Protein AF-A0A917MG28-F1 (afdb_monomer_lite)

Structure (mmCIF, N/CA/C/O backbone):
data_AF-A0A917MG28-F1
#
_entry.id   AF-A0A917MG28-F1
#
loop_
_atom_site.group_PDB
_atom_site.id
_atom_site.type_symbol
_atom_site.label_atom_id
_atom_site.label_alt_id
_atom_site.label_comp_id
_atom_site.label_asym_id
_atom_site.label_entity_id
_atom_site.label_seq_id
_atom_site.pdbx_PDB_ins_code
_atom_site.Cartn_x
_atom_site.Cartn_y
_atom_site.Cartn_z
_atom_site.occupancy
_atom_site.B_iso_or_equiv
_atom_site.auth_seq_id
_atom_site.auth_comp_id
_atom_site.auth_asym_id
_atom_site.auth_atom_id
_atom_site.pdbx_PDB_model_num
ATOM 1 N N . MET A 1 1 ? 17.368 -3.250 -15.453 1.00 56.84 1 MET A N 1
ATOM 2 C CA . MET A 1 1 ? 16.530 -2.419 -14.570 1.00 56.84 1 MET A CA 1
ATOM 3 C C . MET A 1 1 ? 16.954 -2.750 -13.155 1.00 56.84 1 MET A C 1
ATOM 5 O O . MET A 1 1 ? 17.203 -3.921 -12.908 1.00 56.84 1 MET A O 1
ATOM 9 N N . ASP A 1 2 ? 17.129 -1.756 -12.287 1.00 73.19 2 ASP A N 1
ATOM 10 C CA . ASP A 1 2 ? 17.394 -2.004 -10.865 1.00 73.19 2 ASP A CA 1
ATOM 11 C C . ASP A 1 2 ? 16.095 -2.502 -10.222 1.00 73.19 2 ASP A C 1
ATOM 13 O O . ASP A 1 2 ? 15.217 -1.698 -9.904 1.00 73.19 2 ASP A O 1
ATOM 17 N N . GLU A 1 3 ? 15.953 -3.820 -10.064 1.00 71.00 3 GLU A N 1
ATOM 18 C CA . GLU A 1 3 ? 14.827 -4.445 -9.346 1.00 71.00 3 GLU A CA 1
ATOM 19 C C . GLU A 1 3 ? 14.667 -3.836 -7.940 1.00 71.00 3 GLU A C 1
ATOM 21 O O . GLU A 1 3 ? 13.553 -3.625 -7.455 1.00 71.00 3 GLU A O 1
ATOM 26 N N . ASP A 1 4 ? 15.779 -3.427 -7.325 1.00 78.06 4 ASP A N 1
ATOM 27 C CA . ASP A 1 4 ? 15.798 -2.737 -6.037 1.00 78.06 4 ASP A CA 1
ATOM 28 C C . ASP A 1 4 ? 15.163 -1.337 -6.088 1.00 78.06 4 ASP A C 1
ATOM 30 O O . ASP A 1 4 ? 14.507 -0.909 -5.131 1.00 78.06 4 ASP A O 1
ATOM 34 N N . ALA A 1 5 ? 15.307 -0.608 -7.200 1.00 82.62 5 ALA A N 1
ATOM 35 C CA . ALA A 1 5 ? 14.722 0.724 -7.360 1.00 82.62 5 ALA A CA 1
ATOM 36 C C . ALA A 1 5 ? 13.202 0.648 -7.548 1.00 82.62 5 ALA A C 1
ATOM 38 O O . ALA A 1 5 ? 12.459 1.454 -6.976 1.00 82.62 5 ALA A O 1
ATOM 39 N N . GLU A 1 6 ? 12.736 -0.343 -8.306 1.00 83.75 6 GLU A N 1
ATOM 40 C CA . GLU A 1 6 ? 11.315 -0.629 -8.481 1.00 83.75 6 GLU A CA 1
ATOM 41 C C . GLU A 1 6 ? 10.677 -1.062 -7.161 1.00 83.75 6 GLU A C 1
ATOM 43 O O . GLU A 1 6 ? 9.701 -0.453 -6.718 1.00 83.75 6 GLU A O 1
ATOM 48 N N . ARG A 1 7 ? 11.295 -2.009 -6.449 1.00 85.25 7 ARG A N 1
ATOM 49 C CA . ARG A 1 7 ? 10.812 -2.457 -5.138 1.00 85.25 7 ARG A CA 1
ATOM 50 C C . ARG A 1 7 ? 10.773 -1.324 -4.113 1.00 85.25 7 ARG A C 1
ATOM 52 O O . ARG A 1 7 ? 9.804 -1.195 -3.364 1.00 85.25 7 ARG A O 1
ATOM 59 N N . THR A 1 8 ? 11.778 -0.447 -4.121 1.00 89.25 8 THR A N 1
ATOM 60 C CA . THR A 1 8 ? 11.807 0.764 -3.283 1.00 89.25 8 THR A CA 1
ATOM 61 C C . THR A 1 8 ? 10.654 1.712 -3.618 1.00 89.25 8 THR A C 1
ATOM 63 O O . THR A 1 8 ? 10.030 2.277 -2.715 1.00 89.25 8 THR A O 1
ATOM 66 N N . ARG A 1 9 ? 10.345 1.897 -4.907 1.00 90.19 9 ARG A N 1
ATOM 67 C CA . ARG A 1 9 ? 9.223 2.734 -5.352 1.00 90.19 9 ARG A CA 1
ATOM 68 C C . ARG A 1 9 ? 7.884 2.134 -4.920 1.00 90.19 9 ARG A C 1
ATOM 70 O O . ARG A 1 9 ? 7.086 2.851 -4.321 1.00 90.19 9 ARG A O 1
ATOM 77 N N . ILE A 1 10 ? 7.664 0.843 -5.169 1.00 90.12 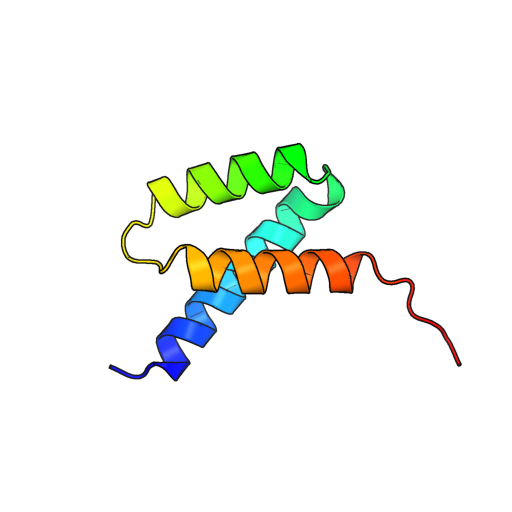10 ILE A N 1
ATOM 78 C CA . ILE A 1 10 ? 6.448 0.117 -4.769 1.00 90.12 10 ILE A CA 1
ATOM 79 C C . ILE A 1 10 ? 6.258 0.202 -3.251 1.00 90.12 10 ILE A C 1
ATOM 81 O O . ILE A 1 10 ? 5.171 0.541 -2.789 1.00 90.12 10 ILE A O 1
ATOM 85 N N . SER A 1 11 ? 7.326 0.001 -2.474 1.00 90.81 11 SER A N 1
ATOM 86 C CA . SER A 1 11 ? 7.274 0.085 -1.013 1.00 90.81 11 SER A CA 1
ATOM 87 C C . SER A 1 11 ? 6.850 1.465 -0.507 1.00 90.81 11 SER A C 1
ATOM 89 O O . SER A 1 11 ? 5.981 1.559 0.360 1.00 90.81 11 SER A O 1
ATOM 91 N N . LYS A 1 12 ? 7.392 2.547 -1.084 1.00 92.19 12 LYS A N 1
ATOM 92 C CA . LYS A 1 12 ? 6.978 3.916 -0.733 1.00 92.19 12 LYS A CA 1
ATOM 93 C C . LYS A 1 12 ? 5.502 4.161 -1.034 1.00 92.19 12 LYS A C 1
ATOM 95 O O . LYS A 1 12 ? 4.789 4.686 -0.184 1.00 92.19 12 LYS A O 1
ATOM 100 N N . LEU A 1 13 ? 5.039 3.745 -2.211 1.00 92.81 13 LEU A N 1
ATOM 101 C CA . LEU A 1 13 ? 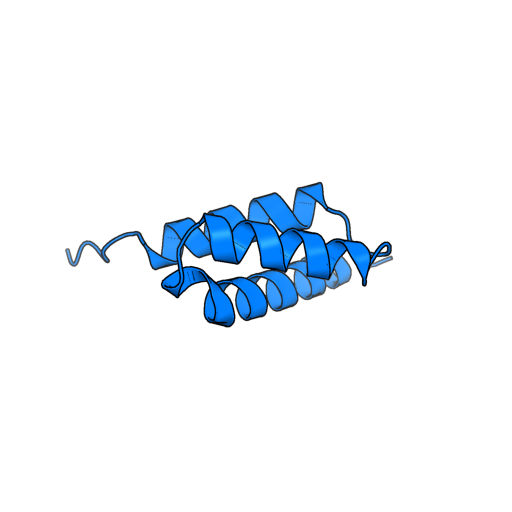3.647 3.920 -2.628 1.00 92.81 13 LEU A CA 1
ATOM 102 C C . LEU A 1 13 ? 2.683 3.126 -1.734 1.00 92.81 13 LEU A C 1
ATOM 104 O O . LEU A 1 13 ? 1.662 3.659 -1.299 1.00 92.81 13 LEU A O 1
ATOM 108 N N . ALA A 1 14 ? 3.031 1.881 -1.403 1.00 91.25 14 ALA A N 1
ATOM 109 C CA . ALA A 1 14 ? 2.263 1.057 -0.476 1.00 91.25 14 ALA A CA 1
ATOM 110 C C . ALA A 1 14 ? 2.208 1.690 0.925 1.00 91.25 14 ALA A C 1
ATOM 112 O O . ALA A 1 14 ? 1.134 1.769 1.523 1.00 91.25 14 ALA A O 1
ATOM 113 N N . ALA A 1 15 ? 3.328 2.221 1.427 1.00 91.00 15 ALA A N 1
ATOM 114 C CA . ALA A 1 15 ? 3.383 2.902 2.719 1.00 91.00 15 ALA A CA 1
ATOM 115 C C . ALA A 1 15 ? 2.515 4.161 2.774 1.00 91.00 15 ALA A C 1
ATOM 117 O O . ALA A 1 15 ? 1.785 4.351 3.747 1.00 91.00 15 ALA A O 1
ATOM 118 N N . GLU A 1 16 ? 2.541 4.995 1.736 1.00 92.38 16 GLU A N 1
ATOM 119 C CA . GLU A 1 16 ? 1.679 6.178 1.644 1.00 92.38 16 GLU A CA 1
ATOM 120 C C . GLU A 1 16 ? 0.195 5.795 1.637 1.00 92.38 16 GLU A C 1
ATOM 122 O O . GLU A 1 16 ? -0.620 6.406 2.337 1.00 92.38 16 GLU A O 1
ATOM 127 N N . LEU A 1 17 ? -0.160 4.751 0.886 1.00 90.81 17 LEU A N 1
ATOM 128 C CA . LEU A 1 17 ? -1.540 4.300 0.748 1.00 90.81 17 LEU A CA 1
ATOM 129 C C . LEU A 1 17 ? -2.065 3.676 2.052 1.00 90.81 17 LEU A C 1
ATOM 131 O O . LEU A 1 17 ? -3.149 4.037 2.519 1.00 90.81 17 LEU A O 1
ATOM 135 N N . VAL A 1 18 ? -1.272 2.822 2.705 1.00 89.75 18 VAL A N 1
ATOM 136 C CA . VAL A 1 18 ? -1.596 2.250 4.023 1.00 89.75 18 VAL A CA 1
ATOM 137 C C . VAL A 1 18 ? -1.644 3.331 5.104 1.00 89.75 18 VAL A C 1
ATOM 139 O O . VAL A 1 18 ? -2.529 3.297 5.956 1.00 89.75 18 VAL A O 1
ATOM 142 N N . ALA A 1 19 ? -0.754 4.325 5.078 1.00 89.06 19 ALA A N 1
ATOM 143 C CA . ALA A 1 19 ? -0.798 5.427 6.036 1.00 89.06 19 ALA A CA 1
ATOM 144 C C . ALA A 1 19 ? -2.066 6.280 5.886 1.00 89.06 19 ALA A C 1
ATOM 146 O O . ALA A 1 19 ? -2.606 6.742 6.890 1.00 89.06 19 ALA A O 1
ATOM 147 N N . LYS A 1 20 ? -2.547 6.467 4.651 1.00 89.69 20 LYS A N 1
ATOM 148 C CA . LYS A 1 20 ? -3.724 7.286 4.346 1.00 89.69 20 LYS A CA 1
ATOM 149 C C . LYS A 1 20 ? -5.050 6.573 4.611 1.00 89.69 20 LYS A C 1
ATOM 151 O O . LYS A 1 20 ? -5.990 7.212 5.076 1.00 89.69 20 LYS A O 1
ATOM 156 N N . PHE A 1 21 ? -5.142 5.279 4.305 1.00 89.06 21 PHE A N 1
ATOM 157 C CA . PHE A 1 21 ? -6.414 4.542 4.339 1.00 89.06 21 PHE A CA 1
ATOM 158 C C . PHE A 1 21 ? -6.447 3.383 5.340 1.00 89.06 21 PHE A C 1
ATOM 160 O O . PHE A 1 21 ? -7.525 2.888 5.655 1.00 89.06 21 PHE A O 1
ATOM 167 N N . GLY A 1 22 ? -5.306 2.964 5.892 1.00 79.56 22 GLY A N 1
ATOM 168 C CA . GLY A 1 22 ? -5.218 1.820 6.807 1.00 79.56 22 GLY A CA 1
ATOM 169 C C . GLY A 1 22 ? -5.946 2.012 8.142 1.00 79.56 22 GLY A C 1
ATOM 170 O O . GLY A 1 22 ? -6.310 1.033 8.791 1.00 79.56 22 GLY A O 1
ATOM 171 N N . GLU A 1 23 ? -6.224 3.250 8.554 1.00 83.31 23 GLU A N 1
ATOM 172 C CA . GLU A 1 23 ? -7.046 3.528 9.745 1.00 83.31 23 GLU A CA 1
ATOM 173 C C . GLU A 1 23 ? -8.552 3.422 9.473 1.00 83.31 23 GLU A C 1
ATOM 175 O O . GLU A 1 23 ? -9.328 3.191 10.397 1.00 83.31 23 GLU A O 1
ATOM 180 N N . LEU A 1 24 ? -8.965 3.512 8.205 1.00 84.62 24 LEU A N 1
ATOM 181 C CA . LEU A 1 24 ? -10.367 3.462 7.773 1.00 84.62 24 LEU A CA 1
ATOM 182 C C . LEU A 1 24 ? -10.887 2.026 7.580 1.00 84.62 24 LEU A C 1
ATOM 184 O O . LEU A 1 24 ? -12.001 1.831 7.094 1.00 84.62 24 LEU A O 1
ATOM 188 N N . GLY A 1 25 ? -10.086 1.021 7.948 1.00 84.38 25 GLY A N 1
ATOM 189 C CA . GLY A 1 25 ? -10.435 -0.398 7.872 1.00 84.38 25 GLY A CA 1
ATOM 190 C C . GLY A 1 25 ? -9.978 -1.102 6.590 1.00 84.38 25 GLY A C 1
ATOM 191 O O . GLY A 1 25 ? -9.561 -0.478 5.614 1.00 84.38 25 GLY A O 1
ATOM 192 N N . THR A 1 26 ? -10.056 -2.436 6.605 1.00 84.94 26 THR A N 1
ATOM 193 C CA . THR A 1 26 ? -9.574 -3.306 5.517 1.00 84.94 26 THR A CA 1
ATOM 194 C C . THR A 1 26 ? -10.342 -3.124 4.212 1.00 84.94 26 THR A C 1
ATOM 196 O O . THR A 1 26 ? -9.730 -3.190 3.154 1.00 84.94 26 THR A O 1
ATOM 199 N N . GLU A 1 27 ? -11.656 -2.887 4.265 1.00 89.62 27 GLU A N 1
ATOM 200 C CA . GLU A 1 27 ? -12.498 -2.714 3.066 1.00 89.62 27 GLU A CA 1
ATOM 201 C C . GLU A 1 27 ? -12.201 -1.402 2.330 1.00 89.62 27 GLU A C 1
ATOM 203 O O . GLU A 1 27 ? -12.127 -1.360 1.099 1.00 89.62 27 GLU A O 1
ATOM 208 N N . THR A 1 28 ? -11.982 -0.322 3.085 1.00 89.94 28 THR A N 1
ATOM 209 C CA . THR A 1 28 ? -11.565 0.964 2.517 1.00 89.94 28 THR A CA 1
ATOM 210 C C . THR A 1 28 ? -10.176 0.837 1.901 1.00 89.94 28 THR A C 1
ATOM 212 O O . THR A 1 28 ? -9.957 1.277 0.774 1.00 89.94 28 THR A O 1
ATOM 215 N N . LEU A 1 29 ? -9.249 0.185 2.612 1.00 88.94 29 LEU A N 1
ATOM 216 C CA . LEU A 1 29 ? -7.896 -0.043 2.119 1.00 88.94 29 LEU A CA 1
ATOM 217 C C . LEU A 1 29 ? -7.900 -0.870 0.826 1.00 88.94 29 LEU A C 1
ATOM 219 O O . LEU A 1 29 ? -7.293 -0.445 -0.150 1.00 88.94 29 LEU A O 1
ATOM 223 N N . SER A 1 30 ? -8.620 -1.995 0.774 1.00 89.75 30 SER A N 1
ATOM 224 C CA . SER A 1 30 ? -8.674 -2.850 -0.421 1.00 89.75 30 SER A CA 1
ATOM 225 C C . SER A 1 30 ? -9.273 -2.129 -1.633 1.00 89.75 30 SER A C 1
ATOM 227 O O . SER A 1 30 ? -8.758 -2.250 -2.745 1.00 89.75 30 SER A O 1
ATOM 229 N N . THR A 1 31 ? -10.308 -1.315 -1.418 1.00 93.75 31 THR A N 1
ATOM 230 C CA . THR A 1 31 ? -10.920 -0.497 -2.474 1.00 93.75 31 THR A CA 1
ATOM 231 C C . THR A 1 31 ? -9.928 0.516 -3.046 1.00 93.75 31 THR A C 1
ATOM 233 O O . THR A 1 31 ? -9.833 0.686 -4.264 1.00 93.75 31 THR A O 1
ATOM 236 N N . GLU A 1 32 ? -9.172 1.197 -2.186 1.00 93.25 32 GLU A N 1
ATOM 237 C CA . GLU A 1 32 ? -8.203 2.202 -2.625 1.00 93.25 32 GLU A CA 1
ATOM 238 C C . GLU A 1 32 ? -6.956 1.573 -3.260 1.00 93.25 32 GLU A C 1
ATOM 240 O O . GLU A 1 32 ? -6.465 2.109 -4.254 1.00 93.25 32 GLU A O 1
ATOM 245 N N . VAL A 1 33 ? -6.507 0.404 -2.782 1.00 91.31 33 VAL A N 1
ATOM 246 C CA . VAL A 1 33 ? -5.467 -0.412 -3.440 1.00 91.31 33 VAL A CA 1
ATOM 247 C C . VAL A 1 33 ? -5.892 -0.755 -4.870 1.00 91.31 33 VAL A C 1
ATOM 249 O O . VAL A 1 33 ? -5.148 -0.485 -5.812 1.00 91.31 33 VAL A O 1
ATOM 252 N N . ALA A 1 34 ? -7.112 -1.267 -5.066 1.00 92.19 34 ALA A N 1
ATOM 253 C CA . ALA A 1 34 ? -7.613 -1.624 -6.393 1.00 92.19 34 ALA A CA 1
ATOM 254 C C . ALA A 1 34 ? -7.676 -0.409 -7.339 1.00 92.19 34 ALA A C 1
ATOM 256 O O . ALA A 1 34 ? -7.230 -0.478 -8.485 1.00 92.19 34 ALA A O 1
ATOM 257 N N . LYS A 1 35 ? -8.167 0.742 -6.855 1.00 94.19 35 LYS A N 1
ATOM 258 C CA . LYS A 1 35 ? -8.178 1.998 -7.630 1.00 94.19 35 LYS A CA 1
ATOM 259 C C . LYS A 1 35 ? -6.777 2.517 -7.945 1.00 94.19 35 LYS A C 1
ATOM 261 O O . LYS A 1 35 ? -6.605 3.245 -8.923 1.00 94.19 35 LYS A O 1
ATOM 266 N N . PHE A 1 36 ? -5.806 2.262 -7.076 1.00 92.88 36 PHE A N 1
ATOM 267 C CA . PHE A 1 36 ? -4.424 2.673 -7.283 1.00 92.88 36 PHE A CA 1
ATOM 268 C C . PHE A 1 36 ? -3.764 1.821 -8.369 1.00 92.88 36 PHE A C 1
ATOM 270 O O . PHE A 1 36 ? -3.278 2.375 -9.351 1.00 92.88 36 PHE A O 1
ATOM 277 N N . LEU A 1 37 ? -3.860 0.494 -8.265 1.00 92.56 37 LEU A N 1
ATOM 278 C CA . LEU A 1 37 ? -3.321 -0.439 -9.259 1.00 92.56 37 LEU A CA 1
ATOM 279 C C . LEU A 1 37 ? -3.965 -0.256 -10.640 1.00 92.56 37 LEU A C 1
ATOM 281 O O . LEU A 1 37 ? -3.270 -0.253 -11.649 1.00 92.56 37 LEU A O 1
ATOM 285 N N . ALA A 1 38 ? -5.270 0.028 -10.703 1.00 93.12 38 ALA A N 1
ATOM 286 C CA . ALA A 1 38 ? -5.941 0.342 -11.968 1.00 93.12 38 ALA A CA 1
ATOM 287 C C . ALA A 1 38 ? -5.387 1.601 -12.669 1.00 93.12 38 ALA A C 1
ATOM 289 O O . ALA A 1 38 ? -5.497 1.728 -13.887 1.00 93.12 38 ALA A O 1
ATOM 290 N N . ARG A 1 39 ? -4.807 2.546 -11.914 1.00 94.12 39 ARG A N 1
ATOM 291 C CA . ARG A 1 39 ? -4.169 3.766 -12.446 1.00 94.12 39 ARG A CA 1
ATOM 292 C C . ARG A 1 39 ? -2.680 3.584 -12.743 1.00 94.12 39 ARG A C 1
ATOM 294 O O . ARG A 1 39 ? -2.117 4.402 -13.466 1.00 94.12 39 ARG A O 1
ATOM 301 N N . HIS A 1 40 ? -2.075 2.531 -12.205 1.00 89.88 40 HIS A N 1
ATOM 302 C CA . HIS A 1 40 ? -0.657 2.219 -1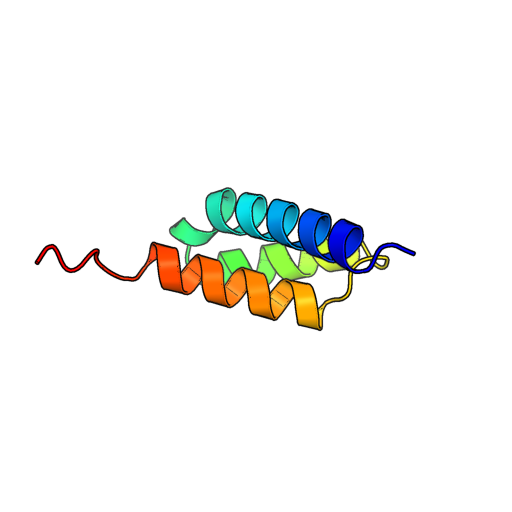2.321 1.00 89.88 40 HIS A CA 1
ATOM 303 C C . HIS A 1 40 ? -0.469 0.770 -12.788 1.00 89.88 40 HIS A C 1
ATOM 305 O O . HIS A 1 40 ? -0.009 -0.068 -12.014 1.00 89.88 40 HIS A O 1
ATOM 311 N N . PRO A 1 41 ? -0.832 0.452 -14.048 1.00 88.69 41 PRO A N 1
ATOM 312 C CA . PRO A 1 41 ? -0.645 -0.888 -14.608 1.00 88.69 41 PRO A CA 1
ATOM 313 C C . PRO A 1 41 ? 0.838 -1.259 -14.781 1.00 88.69 41 PRO A C 1
ATOM 315 O O . PRO A 1 41 ? 1.142 -2.393 -15.130 1.00 88.69 41 PRO A O 1
ATOM 318 N N . ASP A 1 42 ? 1.749 -0.301 -14.571 1.00 89.81 42 ASP A N 1
ATOM 319 C CA . ASP A 1 42 ? 3.196 -0.500 -14.514 1.00 89.81 42 ASP A CA 1
ATOM 320 C C . ASP A 1 42 ? 3.672 -1.133 -13.199 1.00 89.81 42 ASP A C 1
ATOM 322 O O . ASP A 1 42 ? 4.825 -1.538 -13.119 1.00 89.81 42 ASP A O 1
ATOM 326 N N . ILE A 1 43 ? 2.820 -1.203 -12.172 1.00 89.00 43 ILE A N 1
ATOM 327 C CA . ILE A 1 43 ? 3.165 -1.765 -10.866 1.00 89.00 43 ILE A CA 1
ATOM 328 C C . ILE A 1 43 ? 2.735 -3.228 -10.801 1.00 89.00 43 ILE A C 1
ATOM 330 O O . ILE A 1 43 ? 1.580 -3.558 -11.071 1.00 89.00 43 ILE A O 1
ATOM 334 N N . ASP A 1 44 ? 3.649 -4.086 -10.354 1.00 90.25 44 ASP A N 1
ATOM 335 C CA . ASP A 1 44 ? 3.327 -5.461 -9.992 1.00 90.25 44 ASP A CA 1
ATOM 336 C C . ASP A 1 44 ? 2.337 -5.481 -8.812 1.00 90.25 44 ASP A C 1
ATOM 338 O O . ASP A 1 44 ? 2.641 -5.057 -7.689 1.00 90.25 44 ASP A O 1
ATOM 342 N N . ALA A 1 45 ? 1.120 -5.943 -9.100 1.00 89.81 45 ALA A N 1
ATOM 343 C CA . ALA A 1 45 ? 0.023 -5.987 -8.146 1.00 89.81 45 ALA A CA 1
ATOM 344 C C . ALA A 1 45 ? 0.295 -6.948 -6.983 1.00 89.81 45 ALA A C 1
ATOM 346 O O . ALA A 1 45 ? -0.083 -6.631 -5.853 1.00 89.81 45 ALA A O 1
ATOM 347 N N . ASP A 1 46 ? 0.958 -8.076 -7.241 1.00 90.88 46 ASP A N 1
ATOM 348 C CA . ASP A 1 46 ? 1.244 -9.088 -6.226 1.00 90.88 46 ASP A CA 1
ATOM 349 C C . ASP A 1 46 ? 2.281 -8.540 -5.239 1.00 90.88 46 ASP A C 1
ATOM 351 O O . ASP A 1 46 ? 2.049 -8.527 -4.027 1.00 90.88 46 ASP A O 1
ATOM 355 N N . VAL A 1 47 ? 3.366 -7.950 -5.755 1.00 90.44 47 VAL A N 1
ATOM 356 C CA . VAL A 1 47 ? 4.405 -7.317 -4.922 1.00 90.44 47 VAL A CA 1
ATOM 357 C C . VAL A 1 47 ? 3.834 -6.150 -4.112 1.00 90.44 47 VAL A C 1
ATOM 359 O O . VAL A 1 47 ? 4.165 -5.978 -2.936 1.00 90.44 47 VAL A O 1
ATOM 362 N N . PHE A 1 48 ? 2.970 -5.333 -4.718 1.00 92.25 48 PHE A N 1
ATOM 363 C CA . PHE A 1 48 ? 2.330 -4.220 -4.021 1.00 92.25 48 PHE A CA 1
ATOM 364 C C . PHE A 1 48 ? 1.406 -4.703 -2.895 1.00 92.25 48 PHE A C 1
ATOM 366 O O . PHE A 1 48 ? 1.426 -4.129 -1.803 1.00 92.25 48 PHE A O 1
ATOM 373 N N . MET A 1 49 ? 0.604 -5.743 -3.144 1.00 90.38 49 MET A N 1
ATOM 374 C CA . MET A 1 49 ? -0.319 -6.304 -2.155 1.00 90.38 49 MET A CA 1
ATOM 375 C C . MET A 1 49 ? 0.415 -6.908 -0.961 1.00 90.38 49 MET A C 1
ATOM 377 O O . MET A 1 49 ? 0.038 -6.604 0.172 1.00 90.38 49 MET A O 1
ATOM 381 N N . ASP A 1 50 ? 1.477 -7.681 -1.194 1.00 91.38 50 ASP A N 1
ATOM 382 C CA . ASP A 1 50 ? 2.294 -8.256 -0.119 1.00 91.38 50 ASP A CA 1
ATOM 383 C C . ASP A 1 50 ? 2.836 -7.159 0.805 1.00 91.38 50 ASP A C 1
ATOM 385 O O . ASP A 1 50 ? 2.622 -7.185 2.019 1.00 91.38 50 ASP A O 1
ATOM 389 N N . ILE A 1 51 ? 3.443 -6.117 0.225 1.00 91.38 51 ILE A N 1
ATOM 390 C CA . ILE A 1 51 ? 3.995 -5.005 1.006 1.00 91.38 51 ILE A CA 1
ATOM 391 C C . ILE A 1 51 ? 2.886 -4.234 1.741 1.00 91.38 51 ILE A C 1
ATOM 393 O O . ILE A 1 51 ? 3.055 -3.855 2.901 1.00 91.38 51 ILE A O 1
ATOM 397 N N . ALA A 1 52 ? 1.744 -3.986 1.097 1.00 89.25 52 ALA A N 1
ATOM 398 C CA . ALA A 1 52 ? 0.634 -3.269 1.721 1.00 89.25 52 ALA A CA 1
ATOM 399 C C . ALA A 1 52 ? 0.036 -4.042 2.912 1.00 89.25 52 ALA A C 1
ATOM 401 O O . ALA A 1 52 ? -0.296 -3.432 3.933 1.00 89.25 52 ALA A O 1
ATOM 402 N N . ILE A 1 53 ? -0.081 -5.370 2.807 1.00 89.31 53 ILE A N 1
ATOM 403 C CA . ILE A 1 53 ? -0.553 -6.236 3.894 1.00 89.31 53 ILE A CA 1
ATOM 404 C C . ILE A 1 53 ? 0.444 -6.223 5.051 1.00 89.31 53 ILE A C 1
ATOM 406 O O . ILE A 1 53 ? 0.030 -6.006 6.194 1.00 89.31 53 ILE A O 1
ATOM 410 N N . ASP A 1 54 ? 1.737 -6.387 4.769 1.00 90.12 54 ASP A N 1
ATOM 411 C CA . ASP A 1 54 ? 2.786 -6.359 5.790 1.00 90.12 54 ASP A CA 1
ATOM 412 C C . ASP A 1 54 ? 2.768 -5.039 6.569 1.00 90.12 54 ASP A C 1
ATOM 414 O O . ASP A 1 54 ? 2.675 -5.040 7.798 1.00 90.12 54 ASP A O 1
ATOM 418 N N . LEU A 1 55 ? 2.733 -3.903 5.868 1.00 89.44 55 LEU A N 1
ATOM 419 C CA . LEU A 1 55 ? 2.681 -2.574 6.487 1.00 89.44 55 LEU A CA 1
ATOM 420 C C . LEU A 1 55 ? 1.405 -2.355 7.308 1.00 89.44 55 LEU A C 1
ATOM 422 O O . LEU A 1 55 ? 1.434 -1.749 8.384 1.00 89.44 55 LEU A O 1
ATOM 426 N N . TYR A 1 56 ? 0.268 -2.847 6.820 1.00 87.12 56 TYR A N 1
ATOM 427 C CA . TYR A 1 56 ? -0.997 -2.764 7.540 1.00 87.12 56 TYR A CA 1
ATOM 428 C C . TYR A 1 56 ? -0.966 -3.584 8.838 1.00 87.12 56 TYR A C 1
ATOM 430 O O . TYR A 1 56 ? -1.409 -3.111 9.892 1.00 87.12 56 TYR A O 1
ATOM 438 N N . LEU A 1 57 ? -0.413 -4.799 8.785 1.00 87.00 57 LEU A N 1
ATOM 439 C CA . LEU A 1 57 ? -0.247 -5.667 9.947 1.00 87.00 57 LEU A CA 1
ATOM 440 C C . LEU A 1 57 ? 0.761 -5.094 10.944 1.00 87.00 57 LEU A C 1
ATOM 442 O O . LEU A 1 57 ? 0.483 -5.102 12.142 1.00 87.00 57 LEU A O 1
ATOM 446 N N . GLU A 1 58 ? 1.892 -4.562 10.482 1.00 86.81 58 GLU A N 1
ATOM 447 C CA . GLU A 1 58 ? 2.878 -3.884 11.330 1.00 86.81 58 GLU A CA 1
ATOM 448 C C . GLU A 1 58 ? 2.265 -2.703 12.078 1.00 86.81 58 GLU A C 1
ATOM 450 O O . GLU A 1 58 ? 2.452 -2.580 13.289 1.00 86.81 58 GLU A O 1
ATOM 455 N N . ARG A 1 59 ? 1.463 -1.877 11.395 1.00 80.50 59 ARG A N 1
ATOM 456 C CA . ARG A 1 59 ? 0.767 -0.743 12.019 1.00 80.50 59 ARG A CA 1
ATOM 457 C C . ARG A 1 59 ? -0.237 -1.191 13.085 1.00 80.50 59 ARG A C 1
ATOM 459 O O . ARG A 1 59 ? -0.453 -0.476 14.061 1.00 80.50 59 ARG A O 1
ATOM 466 N N . ARG A 1 60 ? -0.857 -2.363 12.909 1.00 77.75 60 ARG A N 1
ATOM 467 C CA . ARG A 1 60 ? -1.822 -2.939 13.859 1.00 77.75 60 ARG A CA 1
ATOM 468 C C . ARG A 1 60 ? -1.199 -3.802 14.948 1.00 77.75 60 ARG A C 1
ATOM 470 O O . ARG A 1 60 ? -1.887 -4.101 15.925 1.00 77.75 60 ARG A O 1
ATOM 477 N N . ARG A 1 61 ? 0.068 -4.207 14.826 1.00 77.00 61 ARG A N 1
ATOM 478 C CA . ARG A 1 61 ? 0.759 -4.911 15.907 1.00 77.00 61 ARG A CA 1
ATOM 479 C C . ARG A 1 61 ? 0.934 -3.932 17.072 1.00 77.00 61 ARG A C 1
ATOM 481 O O . ARG A 1 61 ? 1.644 -2.937 16.920 1.00 77.00 61 ARG A O 1
ATOM 488 N N . PRO A 1 62 ? 0.331 -4.186 18.249 1.00 59.34 62 PRO A N 1
ATOM 489 C CA . PRO A 1 62 ? 0.661 -3.400 19.424 1.00 59.34 62 PRO A CA 1
ATOM 490 C C . PRO A 1 62 ? 2.154 -3.593 19.672 1.00 59.34 62 PRO A C 1
ATOM 492 O O . PRO A 1 62 ? 2.615 -4.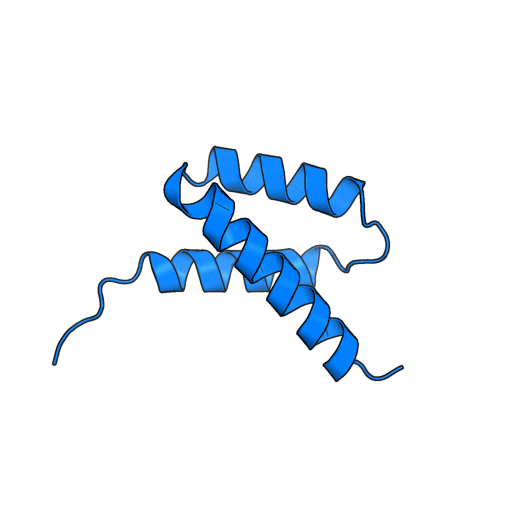732 19.780 1.00 59.34 62 PRO A O 1
ATOM 495 N N . ARG A 1 63 ? 2.918 -2.493 19.721 1.00 58.81 63 ARG A N 1
ATOM 496 C CA . ARG A 1 63 ? 4.306 -2.524 20.192 1.00 58.81 63 ARG A CA 1
ATOM 497 C C . ARG A 1 63 ? 4.285 -3.216 21.552 1.00 58.81 63 ARG A C 1
ATOM 499 O O . ARG A 1 63 ? 3.863 -2.615 22.538 1.00 58.81 63 ARG A O 1
ATOM 506 N N . ARG A 1 64 ? 4.685 -4.489 21.605 1.00 54.75 64 ARG A N 1
ATOM 507 C CA . ARG A 1 64 ? 4.988 -5.157 22.867 1.00 54.75 64 ARG A CA 1
ATOM 508 C C . ARG A 1 64 ? 6.225 -4.450 23.406 1.00 54.75 64 ARG A C 1
ATOM 510 O O . ARG A 1 64 ? 7.338 -4.749 22.992 1.00 54.75 64 ARG A O 1
ATOM 517 N N . LEU A 1 65 ? 5.986 -3.431 24.230 1.00 54.81 65 LEU A N 1
ATOM 518 C CA . LEU A 1 65 ? 6.980 -2.853 25.123 1.00 54.81 65 LEU A CA 1
ATOM 519 C C 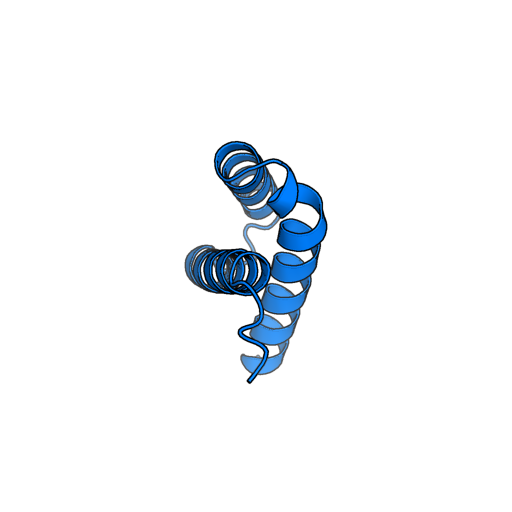. LEU A 1 65 ? 7.457 -3.996 26.016 1.00 54.81 65 LEU A C 1
ATOM 521 O O . LEU A 1 65 ? 6.641 -4.612 26.706 1.00 54.81 65 LEU A O 1
ATOM 525 N N . HIS A 1 66 ? 8.739 -4.319 25.895 1.00 43.44 66 HIS A N 1
ATOM 526 C CA . HIS A 1 66 ? 9.420 -5.300 26.722 1.00 43.44 66 HIS A CA 1
ATOM 527 C C . HIS A 1 66 ? 10.249 -4.590 27.783 1.00 43.44 66 HIS A C 1
ATOM 529 O O . HIS A 1 66 ? 10.764 -3.491 27.467 1.00 43.44 66 HIS A O 1
#

Secondary structure (DSSP, 8-state):
--HHHHHHHHHHHHHHHHHHHGGG-HHHHHHHHHHHHTT-TTS-HHHHHHHHHHHHHHHHS-----

pLDDT: mean 85.17, std 10.89, range [43.44, 94.19]

Organism: NCBI:txid340221

Radius of gyration: 12.64 Å; chains: 1;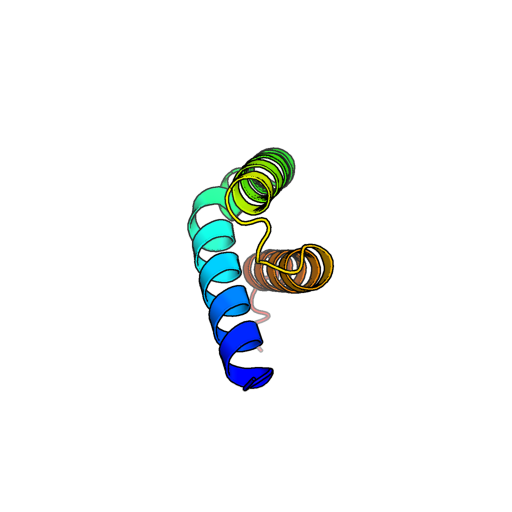 bounding box: 30×16×41 Å

Sequence (66 aa):
MDEDAERTRISKLAAELVAKFGELGTETLSTEVAKFLARHPDIDADVFMDIAIDLYLERRRPRRLH

Foldseek 3Di:
DPPVVLLVVLLVVLLVLCVVCLVVDDVSSVVVLVVVCVVCVVHDSVSSVVSNVVNSVVVVPDPPPD